Protein AF-A0A285SEW2-F1 (afdb_monomer_lite)

Secondary structure (DSSP, 8-state):
---TT-PPPTTTTTT-------------------------------HHHHHHHHHT----HHHHHHT--TT---PPTTTT--HHHHHHHHHHHHHHHHHHHHHHHHHHHHHHHHHH-------------

Organism: NCBI:txid1123011

Sequence (129 aa):
MNISGIRPSIGFYDQNSIRIRPELSSMSVEETVTDIPEESSSASVTEEDIAAARSNQTFGSYDFATQYKPGTVYDMKGSDSDIKSLDVEKAVSDMEKDSAIHRYQYFVANKATATTETTPVRGTENFSL

Foldseek 3Di:
DDPPPDDDDPCPCVPPPPPPDPDPPPDDDPDDDDDDPPPPPPPPQDPVNVVVVVVPPPDDPVNVVVPDDPPDDDDDDCPVPDPVVVVVVVVVVVVVVVVVVVVVCVVVVVVVVVVVDPDDPDPDDDDDD

Structure (mmCIF, N/CA/C/O backbone):
data_AF-A0A285SEW2-F1
#
_entry.id   AF-A0A285SEW2-F1
#
loop_
_atom_site.group_PDB
_atom_site.id
_atom_site.type_symbol
_atom_site.label_atom_id
_atom_site.label_alt_id
_atom_site.label_comp_id
_atom_site.label_asym_id
_atom_site.label_entity_id
_atom_site.label_seq_id
_atom_site.pdbx_PDB_ins_code
_atom_site.Cartn_x
_atom_site.Cartn_y
_atom_site.Cartn_z
_atom_site.occupancy
_atom_site.B_iso_or_equiv
_atom_site.auth_seq_id
_atom_site.auth_comp_id
_atom_site.auth_asym_id
_atom_site.auth_atom_id
_atom_site.pdbx_PDB_model_num
ATOM 1 N N . MET A 1 1 ? -3.960 -1.250 44.272 1.00 59.59 1 MET A N 1
ATOM 2 C CA . MET A 1 1 ? -4.675 -2.545 44.286 1.00 59.59 1 MET A CA 1
ATOM 3 C C . MET A 1 1 ? -3.655 -3.623 43.947 1.00 59.59 1 MET A C 1
ATOM 5 O O . MET A 1 1 ? -3.054 -3.536 42.886 1.00 59.59 1 MET A O 1
ATOM 9 N N . ASN A 1 2 ? -3.373 -4.553 44.865 1.00 53.94 2 ASN A N 1
ATOM 10 C CA . ASN A 1 2 ? -2.339 -5.578 44.677 1.00 53.94 2 ASN A CA 1
ATOM 11 C C . ASN A 1 2 ? -2.927 -6.762 43.896 1.00 53.94 2 ASN A C 1
ATOM 13 O O . ASN A 1 2 ? -3.696 -7.539 44.446 1.00 53.94 2 ASN A O 1
ATOM 17 N N . ILE A 1 3 ? -2.570 -6.885 42.617 1.00 68.50 3 ILE A N 1
ATOM 18 C CA . ILE A 1 3 ? -3.044 -7.939 41.695 1.00 68.50 3 ILE A CA 1
ATOM 19 C C . ILE A 1 3 ? -2.213 -9.236 41.753 1.00 68.50 3 ILE A C 1
ATOM 21 O O . ILE A 1 3 ? -2.411 -10.151 40.956 1.00 68.50 3 ILE A O 1
ATOM 25 N N . SER A 1 4 ? -1.285 -9.336 42.706 1.00 66.25 4 SER A N 1
ATOM 26 C CA . SER A 1 4 ? -0.469 -10.533 42.924 1.00 66.25 4 SER A CA 1
ATOM 27 C C . SER A 1 4 ? -1.309 -11.608 43.623 1.00 66.25 4 SER A C 1
ATOM 29 O O . SER A 1 4 ? -1.397 -11.642 44.846 1.00 66.25 4 SER A O 1
ATOM 31 N N . GLY A 1 5 ? -2.012 -12.436 42.850 1.00 66.88 5 GLY A N 1
ATOM 32 C CA . GLY A 1 5 ? -2.852 -13.513 43.391 1.00 66.88 5 GLY A CA 1
ATOM 33 C C . GLY A 1 5 ? -3.953 -14.012 42.458 1.00 66.88 5 GLY A C 1
ATOM 34 O O . GLY A 1 5 ? -4.493 -15.093 42.683 1.00 66.88 5 GLY A O 1
ATOM 35 N N . ILE A 1 6 ? -4.264 -13.275 41.388 1.00 75.81 6 ILE A N 1
ATOM 36 C CA . ILE A 1 6 ? -5.240 -13.714 40.386 1.00 75.81 6 ILE A CA 1
ATOM 37 C C . ILE A 1 6 ? -4.548 -14.721 39.463 1.00 75.81 6 ILE A C 1
ATOM 39 O O . ILE A 1 6 ? -3.795 -14.348 38.566 1.00 75.81 6 ILE A O 1
ATOM 43 N N . ARG A 1 7 ? -4.770 -16.016 39.710 1.00 73.00 7 ARG A N 1
ATOM 44 C CA . ARG A 1 7 ? -4.378 -17.068 38.767 1.00 73.00 7 ARG A CA 1
ATOM 45 C C . ARG A 1 7 ? -5.466 -17.202 37.697 1.00 73.00 7 ARG A C 1
ATOM 47 O O . ARG A 1 7 ? -6.644 -17.194 38.056 1.00 73.00 7 ARG A O 1
ATOM 54 N N . PRO A 1 8 ? -5.104 -17.329 36.410 1.00 75.00 8 PRO A N 1
ATOM 55 C CA . PRO A 1 8 ? -6.074 -17.594 35.357 1.00 75.00 8 PRO A CA 1
ATOM 56 C C . PRO A 1 8 ? -6.875 -18.867 35.650 1.00 75.00 8 PRO A C 1
ATOM 58 O O . PRO A 1 8 ? -6.349 -19.812 36.246 1.00 75.00 8 PRO A O 1
ATOM 61 N N . SER A 1 9 ? -8.140 -18.897 35.229 1.00 74.50 9 SER A N 1
ATOM 62 C CA . SER A 1 9 ? -8.964 -20.102 35.311 1.00 74.50 9 SER A CA 1
ATOM 63 C C . SER A 1 9 ? -8.347 -21.232 34.487 1.00 74.50 9 SER A C 1
ATOM 65 O O . SER A 1 9 ? -7.639 -20.996 33.503 1.00 74.50 9 SER A O 1
ATOM 67 N N . ILE A 1 10 ? -8.619 -22.475 34.883 1.00 76.88 10 ILE A N 1
ATOM 68 C CA . ILE A 1 10 ? -8.150 -23.646 34.142 1.00 76.88 10 ILE A CA 1
ATOM 69 C C . ILE A 1 10 ? -8.639 -23.551 32.684 1.00 76.88 10 ILE A C 1
ATOM 71 O O . ILE A 1 10 ? -9.782 -23.165 32.438 1.00 76.88 10 ILE A O 1
ATOM 75 N N . GLY A 1 11 ? -7.744 -23.795 31.727 1.00 70.44 11 GLY A N 1
ATOM 76 C CA . GLY A 1 11 ? -8.019 -23.663 30.293 1.00 70.44 11 GLY A CA 1
ATOM 77 C C . GLY A 1 11 ? -7.914 -22.252 29.692 1.00 70.44 11 GLY A C 1
ATOM 78 O O . GLY A 1 11 ? -8.160 -22.079 28.502 1.00 70.44 11 GLY A O 1
ATOM 79 N N . PHE A 1 12 ? -7.492 -21.232 30.457 1.00 73.81 12 PHE A N 1
ATOM 80 C CA . PHE A 1 12 ? -7.258 -19.871 29.931 1.00 73.81 12 PHE A CA 1
ATOM 81 C C . PHE A 1 12 ? -6.267 -19.832 28.751 1.00 73.81 12 PHE A C 1
ATOM 83 O O . PHE A 1 12 ? -6.384 -18.990 27.865 1.00 73.81 12 PHE A O 1
ATOM 90 N N . TYR A 1 13 ? -5.305 -20.758 28.720 1.00 71.88 13 TYR A N 1
ATOM 91 C CA . TYR A 1 13 ? -4.291 -20.837 27.666 1.00 71.88 13 TYR A CA 1
ATOM 92 C C . TYR A 1 13 ? -4.634 -21.820 26.542 1.00 71.88 13 TYR A C 1
ATOM 94 O O . TYR A 1 13 ? -3.904 -21.867 25.556 1.00 71.88 13 TYR A O 1
ATOM 102 N N . ASP A 1 14 ? -5.742 -22.558 26.635 1.00 71.94 14 ASP A N 1
ATOM 103 C CA . ASP A 1 14 ? -6.083 -23.602 25.656 1.00 71.94 14 ASP A CA 1
ATOM 104 C C . ASP A 1 14 ? -6.421 -23.013 24.278 1.00 71.94 14 ASP A C 1
ATOM 106 O O . ASP A 1 14 ? -6.278 -23.678 23.255 1.00 71.94 14 ASP A O 1
ATOM 110 N N . GLN A 1 15 ? -6.828 -21.741 24.245 1.00 65.94 15 GLN A N 1
ATOM 111 C CA . GLN A 1 15 ? -7.149 -21.003 23.021 1.00 65.94 15 GLN A CA 1
ATOM 112 C C . GLN A 1 15 ? -6.001 -20.106 22.532 1.00 65.94 15 GLN A C 1
ATOM 114 O O . GLN A 1 15 ? -6.142 -19.438 21.510 1.00 65.94 15 GLN A O 1
ATOM 119 N N . ASN A 1 16 ? -4.860 -20.077 23.231 1.00 59.38 16 ASN A N 1
ATOM 120 C CA . ASN A 1 16 ? -3.708 -19.290 22.807 1.00 59.38 16 ASN A CA 1
ATOM 121 C C . ASN A 1 16 ? -2.756 -20.152 21.963 1.00 59.38 16 ASN A C 1
ATOM 123 O O . ASN A 1 16 ? -1.941 -20.914 22.481 1.00 59.38 16 ASN A O 1
ATOM 127 N N . SER A 1 17 ? -2.843 -20.019 20.639 1.00 61.38 17 SER A N 1
ATOM 128 C CA . SER A 1 17 ? -1.965 -20.709 19.685 1.00 61.38 17 SER A CA 1
ATOM 129 C C . SER A 1 17 ? -0.525 -20.184 19.678 1.00 61.38 17 SER A C 1
ATOM 131 O O . SER A 1 17 ? 0.335 -20.776 19.019 1.00 61.38 17 SER A O 1
ATOM 133 N N . ILE A 1 18 ? -0.231 -19.102 20.408 1.00 60.94 18 ILE A N 1
ATOM 134 C CA . ILE A 1 18 ? 1.131 -18.614 20.629 1.00 60.94 18 ILE A CA 1
ATOM 135 C C . ILE A 1 18 ? 1.770 -19.526 21.676 1.00 60.94 18 ILE A C 1
ATOM 137 O O . ILE A 1 18 ? 1.888 -19.204 22.857 1.00 60.94 18 ILE A O 1
ATOM 141 N N . ARG A 1 19 ? 2.163 -20.720 21.230 1.00 58.00 19 ARG A N 1
ATOM 142 C CA . ARG A 1 19 ? 3.075 -21.577 21.980 1.00 58.00 19 ARG A CA 1
ATOM 143 C C . ARG A 1 19 ? 4.309 -20.736 22.275 1.00 58.00 19 ARG A C 1
ATOM 145 O O . ARG A 1 19 ? 5.013 -20.342 21.346 1.00 58.00 19 ARG A O 1
ATOM 152 N N . ILE A 1 20 ? 4.545 -20.456 23.553 1.00 54.81 20 ILE A N 1
ATOM 153 C CA . ILE A 1 20 ? 5.843 -20.019 24.060 1.00 54.81 20 ILE A CA 1
ATOM 154 C C . ILE A 1 20 ? 6.845 -21.027 23.494 1.00 54.81 20 ILE A C 1
ATOM 156 O O . ILE A 1 20 ? 6.838 -22.187 23.896 1.00 54.81 20 ILE A O 1
ATOM 160 N N . ARG A 1 21 ? 7.612 -20.631 22.476 1.00 51.50 21 ARG A N 1
ATOM 161 C CA . ARG A 1 21 ? 8.748 -21.411 21.992 1.00 51.50 21 ARG A CA 1
ATOM 162 C C . ARG A 1 21 ? 9.880 -21.102 22.967 1.00 51.50 21 ARG A C 1
ATOM 164 O O . ARG A 1 21 ? 10.352 -19.966 22.947 1.00 51.50 21 ARG A O 1
ATOM 171 N N . PRO A 1 22 ? 10.289 -22.023 23.851 1.00 54.28 22 PRO A N 1
ATOM 172 C CA . PRO A 1 22 ? 11.596 -21.886 24.457 1.00 54.28 22 PRO A CA 1
ATOM 173 C C . PRO A 1 22 ? 12.620 -22.212 23.359 1.00 54.28 22 PRO A C 1
ATOM 175 O O . PRO A 1 22 ? 12.410 -23.146 22.586 1.00 54.28 22 PRO A O 1
ATOM 178 N N . GLU A 1 23 ? 13.700 -21.439 23.292 1.00 51.62 23 GLU A N 1
ATOM 179 C CA . GLU A 1 23 ? 14.891 -21.717 22.477 1.00 51.62 23 GLU A CA 1
ATOM 180 C C . GLU A 1 23 ? 14.729 -21.546 20.952 1.00 51.62 23 GLU A C 1
ATOM 182 O O . GLU A 1 23 ? 14.587 -22.506 20.195 1.00 51.62 23 GLU A O 1
ATOM 187 N N . LEU A 1 24 ? 14.882 -20.308 20.466 1.00 47.66 24 LEU A N 1
ATOM 188 C CA . LEU A 1 24 ? 15.678 -20.111 19.253 1.00 47.66 24 LEU A CA 1
ATOM 189 C C . LEU A 1 24 ? 17.110 -19.839 19.723 1.00 47.66 24 LEU A C 1
ATOM 191 O O . LEU A 1 24 ? 17.545 -18.698 19.849 1.00 47.66 24 LEU A O 1
ATOM 195 N N . SER A 1 25 ? 17.820 -20.915 20.056 1.00 44.44 25 SER A N 1
ATOM 196 C CA . SER A 1 25 ? 19.275 -20.910 20.095 1.00 44.44 25 SER A CA 1
ATOM 197 C C . SER A 1 25 ? 19.756 -20.405 18.735 1.00 44.44 25 SER A C 1
ATOM 199 O O . SER A 1 25 ? 19.540 -21.072 17.720 1.00 44.44 25 SER A O 1
ATOM 201 N N . SER A 1 26 ? 20.350 -19.215 18.693 1.00 50.78 26 SER A N 1
ATOM 202 C CA . SER A 1 26 ? 20.984 -18.668 17.499 1.00 50.78 26 SER A CA 1
ATOM 203 C C . SER A 1 26 ? 22.195 -19.534 17.146 1.00 50.78 26 SER A C 1
ATOM 205 O O . SER A 1 26 ? 23.314 -19.271 17.585 1.00 50.78 26 SER A O 1
ATOM 207 N N . MET A 1 27 ? 21.966 -20.609 16.391 1.00 39.97 27 MET A N 1
ATOM 208 C CA . MET A 1 27 ? 23.020 -21.231 15.605 1.00 39.97 27 MET A CA 1
ATOM 209 C C . MET A 1 27 ? 23.506 -20.177 14.611 1.00 39.97 27 MET A C 1
ATOM 211 O O . MET A 1 27 ? 22.712 -19.631 13.847 1.00 39.97 27 MET A O 1
ATOM 215 N N . SER A 1 28 ? 24.793 -19.853 14.672 1.00 48.28 28 SER A N 1
ATOM 216 C CA . SER A 1 28 ? 25.477 -19.026 13.686 1.00 48.28 28 SER A CA 1
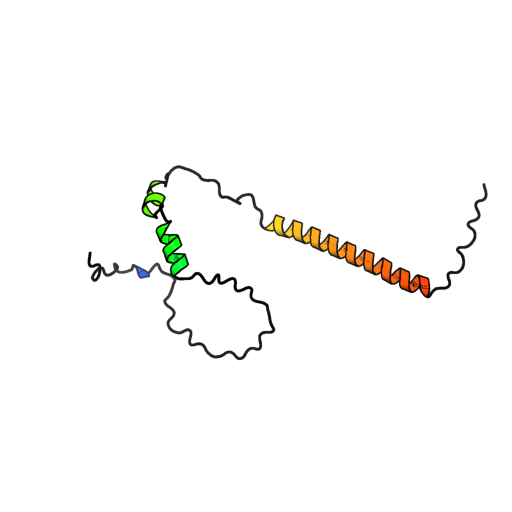ATOM 217 C C . SER A 1 28 ? 25.374 -19.708 12.324 1.00 48.28 28 SER A C 1
ATOM 219 O O . SER A 1 28 ? 25.965 -20.765 12.104 1.00 48.28 28 SER A O 1
ATOM 221 N N . VAL A 1 29 ? 24.575 -19.126 11.435 1.00 44.41 29 VAL A N 1
ATOM 222 C CA . VAL A 1 29 ? 24.550 -19.472 10.018 1.00 44.41 29 VAL A CA 1
ATOM 223 C C . VAL A 1 29 ? 25.512 -18.505 9.334 1.00 44.41 29 VAL A C 1
ATOM 225 O O . VAL A 1 29 ? 25.173 -17.346 9.109 1.00 44.41 29 VAL A O 1
ATOM 228 N N . GLU A 1 30 ? 26.737 -18.958 9.054 1.00 52.31 30 GLU A N 1
ATOM 229 C CA . GLU A 1 30 ? 27.562 -18.340 8.016 1.00 52.31 30 GLU A CA 1
ATOM 230 C C . GLU A 1 30 ? 26.859 -18.550 6.667 1.00 52.31 30 GLU A C 1
ATOM 232 O O . GLU A 1 30 ? 27.036 -19.570 6.003 1.00 52.31 30 GLU A O 1
ATOM 237 N N . GLU A 1 31 ? 26.055 -17.576 6.254 1.00 44.72 31 GLU A N 1
ATOM 238 C CA . GLU A 1 31 ? 25.575 -17.460 4.882 1.00 44.72 31 GLU A CA 1
ATOM 239 C C . GLU A 1 31 ? 25.851 -16.033 4.408 1.00 44.72 31 GLU A C 1
ATOM 241 O O . GLU A 1 31 ? 25.474 -15.044 5.036 1.00 44.72 31 GLU A O 1
ATOM 246 N N . THR A 1 32 ? 26.629 -15.934 3.333 1.00 50.59 32 THR A N 1
ATOM 247 C CA . THR A 1 32 ? 27.079 -14.673 2.745 1.00 50.59 32 THR A CA 1
ATOM 248 C C . THR A 1 32 ? 25.917 -14.034 1.994 1.00 50.59 32 THR A C 1
ATOM 250 O O . THR A 1 32 ? 25.714 -14.270 0.806 1.00 50.59 32 THR A O 1
ATOM 253 N N . VAL A 1 33 ? 25.125 -13.234 2.707 1.00 45.50 33 VAL A N 1
ATOM 254 C CA . VAL A 1 33 ? 24.046 -12.440 2.118 1.00 45.50 33 VAL A CA 1
ATOM 255 C C . VAL A 1 33 ? 24.662 -11.244 1.398 1.00 45.50 33 VAL A C 1
ATOM 257 O O . VAL A 1 33 ? 25.218 -10.337 2.011 1.00 45.50 33 VAL A O 1
ATOM 260 N N . THR A 1 34 ? 24.593 -11.273 0.071 1.00 49.00 34 THR A N 1
ATOM 261 C CA . THR A 1 34 ? 24.818 -10.118 -0.800 1.00 49.00 34 THR A CA 1
ATOM 262 C C . THR A 1 34 ? 23.865 -8.980 -0.434 1.00 49.00 34 THR A C 1
ATOM 264 O O . THR A 1 34 ? 22.660 -9.212 -0.354 1.00 49.00 34 THR A O 1
ATOM 267 N N . ASP A 1 35 ? 24.425 -7.778 -0.252 1.00 50.09 35 ASP A N 1
ATOM 268 C CA . ASP A 1 35 ? 23.765 -6.513 0.099 1.00 50.09 35 ASP A CA 1
ATOM 269 C C . ASP A 1 35 ? 22.397 -6.312 -0.579 1.00 50.09 35 ASP A C 1
ATOM 271 O O . ASP A 1 35 ? 22.297 -5.932 -1.748 1.00 50.09 35 ASP A O 1
ATOM 275 N N . ILE A 1 36 ? 21.333 -6.505 0.197 1.00 50.72 36 ILE A N 1
ATOM 276 C CA . ILE A 1 36 ? 20.038 -5.860 -0.017 1.00 50.72 36 ILE A CA 1
ATOM 277 C C . ILE A 1 36 ? 20.057 -4.648 0.922 1.00 50.72 36 ILE A C 1
ATOM 279 O O . ILE A 1 36 ? 20.294 -4.843 2.116 1.00 50.72 36 ILE A O 1
ATOM 283 N N . PRO A 1 37 ? 19.838 -3.405 0.455 1.00 48.56 37 PRO A N 1
ATOM 284 C CA . PRO A 1 37 ? 19.678 -2.294 1.374 1.00 48.56 37 PRO A CA 1
ATOM 285 C C . PRO A 1 37 ? 18.341 -2.493 2.087 1.00 48.56 37 PRO A C 1
ATOM 287 O O . PRO A 1 37 ? 17.278 -2.190 1.549 1.00 48.56 37 PRO A O 1
ATOM 290 N N . GLU A 1 38 ? 18.388 -3.057 3.290 1.00 51.56 38 GLU A N 1
ATOM 291 C CA . GLU A 1 38 ? 17.265 -2.992 4.208 1.00 51.56 38 GLU A CA 1
ATOM 292 C C . GLU A 1 38 ? 17.090 -1.525 4.603 1.00 51.56 38 GLU A C 1
ATOM 294 O O . GLU A 1 38 ? 17.849 -0.985 5.411 1.00 51.56 38 GLU A O 1
ATOM 299 N N . GLU A 1 39 ? 16.085 -0.855 4.036 1.00 50.28 39 GLU A N 1
ATOM 300 C CA . GLU A 1 39 ? 15.511 0.324 4.678 1.00 50.28 39 GLU A CA 1
ATOM 301 C C . GLU A 1 39 ? 14.846 -0.127 5.984 1.00 50.28 39 GLU A C 1
ATOM 303 O O . GLU A 1 39 ? 13.633 -0.297 6.093 1.00 50.28 39 GLU A O 1
ATOM 308 N N . SER A 1 40 ? 15.668 -0.333 7.010 1.00 50.78 40 SER A N 1
ATOM 309 C CA . SER A 1 40 ? 15.218 -0.383 8.389 1.00 50.78 40 SER A CA 1
ATOM 310 C C . SER A 1 40 ? 14.864 1.042 8.792 1.00 50.78 40 SER A C 1
ATOM 312 O O . SER A 1 40 ? 15.672 1.784 9.352 1.00 50.78 40 SER A O 1
ATOM 314 N N . SER A 1 41 ? 13.640 1.469 8.484 1.00 55.84 41 SER A N 1
ATOM 315 C CA . SER A 1 41 ? 13.073 2.679 9.071 1.00 55.84 41 SER A CA 1
ATOM 316 C C . SER A 1 41 ? 12.677 2.397 10.526 1.00 55.84 41 SER A C 1
ATOM 318 O O . SER A 1 41 ? 11.508 2.493 10.903 1.00 55.84 41 SER A O 1
ATOM 320 N N . SER A 1 42 ? 13.634 2.020 11.375 1.00 56.72 42 SER A N 1
ATOM 321 C CA . SER A 1 42 ? 13.444 2.115 12.816 1.00 56.72 42 SER A CA 1
ATOM 322 C C . SER A 1 42 ? 13.613 3.586 13.177 1.00 56.72 42 SER A C 1
ATOM 324 O O . SER A 1 42 ? 14.728 4.052 13.413 1.00 56.72 42 SER A O 1
ATOM 326 N N . ALA A 1 43 ? 12.519 4.348 13.170 1.00 63.94 43 ALA A N 1
ATOM 327 C CA . ALA A 1 43 ? 12.527 5.655 13.809 1.00 63.94 43 ALA A CA 1
ATOM 328 C C . ALA A 1 43 ? 12.988 5.440 15.260 1.00 63.94 43 ALA A C 1
ATOM 330 O O . ALA A 1 43 ? 12.316 4.752 16.031 1.00 63.94 43 ALA A O 1
ATOM 331 N N . SER A 1 44 ? 14.168 5.950 15.612 1.00 72.06 44 SER A N 1
ATOM 332 C CA . SER A 1 44 ? 14.697 5.878 16.970 1.00 72.06 44 SER A CA 1
ATOM 333 C C . SER A 1 44 ? 13.895 6.843 17.838 1.00 72.06 44 SER A C 1
ATOM 335 O O . SER A 1 44 ? 14.254 8.010 17.976 1.00 72.06 44 SER A O 1
ATOM 337 N N . VAL A 1 45 ? 12.756 6.383 18.351 1.00 79.69 45 VAL A N 1
ATOM 338 C CA . VAL A 1 45 ? 11.926 7.178 19.256 1.00 79.69 45 VAL A CA 1
ATOM 339 C C . VAL A 1 45 ? 12.636 7.241 20.607 1.00 79.69 45 VAL A C 1
ATOM 341 O O . VAL A 1 45 ? 12.895 6.200 21.213 1.00 79.69 45 VAL A O 1
ATOM 344 N N . THR A 1 46 ? 12.982 8.446 21.062 1.00 86.69 46 THR A N 1
ATOM 345 C CA . THR A 1 46 ? 13.631 8.639 22.367 1.00 86.69 46 THR A CA 1
ATOM 346 C C . THR A 1 46 ? 12.609 8.574 23.504 1.00 86.69 46 THR A C 1
ATOM 348 O O . THR A 1 46 ? 11.409 8.766 23.300 1.00 86.69 46 THR A O 1
ATOM 351 N N . GLU A 1 47 ? 13.058 8.280 24.725 1.00 82.31 47 GLU A N 1
ATOM 352 C CA . GLU A 1 47 ? 12.174 8.191 25.896 1.00 82.31 47 GLU A CA 1
ATOM 353 C C . GLU A 1 47 ? 11.506 9.549 26.195 1.00 82.31 47 GLU A C 1
ATOM 355 O O . GLU A 1 47 ? 10.339 9.608 26.595 1.00 82.31 47 GLU A O 1
ATOM 360 N N . GLU A 1 48 ? 12.215 10.646 25.917 1.00 83.19 48 GLU A N 1
ATOM 361 C CA . GLU A 1 48 ? 11.715 12.016 25.981 1.00 83.19 48 GLU A CA 1
ATOM 362 C C . GLU A 1 48 ? 10.588 12.266 24.971 1.00 83.19 48 GLU A C 1
ATOM 364 O O . GLU A 1 48 ? 9.562 12.847 25.337 1.00 83.19 48 GLU A O 1
ATOM 369 N N . ASP A 1 49 ? 10.724 11.775 23.735 1.00 84.38 49 ASP A N 1
ATOM 370 C CA . ASP A 1 49 ? 9.680 11.886 22.707 1.00 84.38 49 ASP A CA 1
ATOM 371 C C . ASP A 1 49 ? 8.415 11.120 23.114 1.00 84.38 49 ASP A C 1
ATOM 373 O O . ASP A 1 49 ? 7.294 11.601 22.935 1.00 84.38 49 ASP A O 1
ATOM 377 N N . ILE A 1 50 ? 8.576 9.944 23.729 1.00 84.00 50 ILE A N 1
ATOM 378 C CA . ILE A 1 50 ? 7.454 9.148 24.241 1.00 84.00 50 ILE A CA 1
ATOM 379 C C . ILE A 1 50 ? 6.774 9.872 25.411 1.00 84.00 50 ILE A C 1
ATOM 381 O O . ILE A 1 50 ? 5.543 9.902 25.494 1.00 84.00 50 ILE A O 1
ATOM 385 N N . ALA A 1 51 ? 7.546 10.459 26.329 1.00 85.06 51 ALA A N 1
ATOM 386 C CA . ALA A 1 51 ? 7.008 11.209 27.461 1.00 85.06 51 ALA A CA 1
ATOM 387 C C . ALA A 1 51 ? 6.252 12.469 27.006 1.00 85.06 51 ALA A C 1
ATOM 389 O O . ALA A 1 51 ? 5.163 12.745 27.515 1.00 85.06 51 ALA A O 1
ATOM 390 N N . ALA A 1 52 ? 6.779 13.185 26.010 1.00 87.38 52 ALA A N 1
ATOM 391 C CA . ALA A 1 52 ? 6.119 14.328 25.389 1.00 87.38 52 ALA A CA 1
ATOM 392 C C . ALA A 1 52 ? 4.858 13.924 24.602 1.00 87.38 52 ALA A C 1
ATOM 394 O O . ALA A 1 52 ? 3.846 14.624 24.634 1.00 87.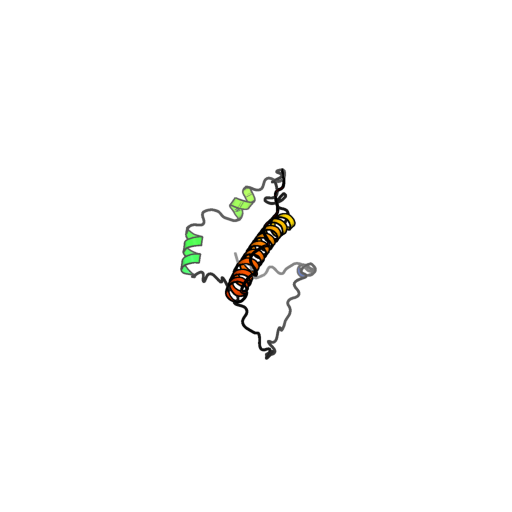38 52 ALA A O 1
ATOM 395 N N . ALA A 1 53 ? 4.865 12.774 23.927 1.00 83.06 53 ALA A N 1
ATOM 396 C CA . ALA A 1 53 ? 3.672 12.249 23.266 1.00 83.06 53 ALA A CA 1
ATOM 397 C C . ALA A 1 53 ? 2.572 11.895 24.283 1.00 83.06 53 ALA A C 1
ATOM 399 O O . ALA A 1 53 ? 1.402 12.217 24.073 1.00 83.06 53 ALA A O 1
ATOM 400 N N . ARG A 1 54 ? 2.945 11.291 25.419 1.00 82.38 54 ARG A N 1
ATOM 401 C CA . ARG A 1 54 ? 2.014 10.951 26.508 1.00 82.38 54 ARG A CA 1
ATOM 402 C C . ARG A 1 54 ? 1.462 12.181 27.223 1.00 82.38 54 ARG A C 1
ATOM 404 O O . ARG A 1 54 ? 0.290 12.178 27.578 1.00 82.38 54 ARG A O 1
ATOM 411 N N . SER A 1 55 ? 2.262 13.229 27.433 1.00 84.12 55 SER A N 1
ATOM 412 C CA . SER A 1 55 ? 1.781 14.454 28.091 1.00 84.12 55 SER A CA 1
ATOM 413 C C . SER A 1 55 ? 0.743 15.204 27.250 1.00 84.12 55 SER A C 1
ATOM 415 O O . SER A 1 55 ? -0.165 15.818 27.803 1.00 84.12 55 SER A O 1
ATOM 417 N N . ASN A 1 56 ? 0.832 15.098 25.923 1.00 82.62 56 ASN A N 1
ATOM 418 C CA . ASN A 1 56 ? -0.138 15.664 24.986 1.00 82.62 56 ASN A CA 1
ATOM 419 C C . ASN A 1 56 ? -1.345 14.742 24.721 1.00 82.62 56 ASN A C 1
ATOM 421 O O . ASN A 1 56 ? -2.278 15.132 24.013 1.00 82.62 56 ASN A O 1
ATOM 425 N N . GLN A 1 57 ? -1.355 13.524 25.275 1.00 83.88 57 GLN A N 1
ATOM 426 C CA . GLN A 1 57 ? -2.441 12.571 25.083 1.00 83.88 57 GLN A CA 1
ATOM 427 C C . GLN A 1 57 ? -3.650 12.951 25.948 1.00 83.88 57 GLN A C 1
ATOM 429 O O . GLN A 1 57 ? -3.728 12.638 27.132 1.00 83.88 57 GLN A O 1
ATOM 434 N N . THR A 1 58 ? -4.629 13.606 25.328 1.00 88.12 58 THR A N 1
ATOM 435 C CA . THR A 1 58 ? -5.896 14.015 25.964 1.00 88.12 58 THR A CA 1
ATOM 436 C C . THR A 1 58 ? -7.025 12.999 25.792 1.00 88.12 58 THR A C 1
ATOM 438 O O . THR A 1 58 ? -8.108 13.191 26.337 1.00 88.12 58 THR A O 1
ATOM 441 N N . PHE A 1 59 ? -6.781 11.924 25.036 1.00 89.88 59 PHE A N 1
ATOM 442 C CA . PHE A 1 59 ? -7.778 10.925 24.671 1.00 89.88 59 PHE A CA 1
ATOM 443 C C . PHE A 1 59 ? -7.280 9.510 24.986 1.00 89.88 59 PHE A C 1
ATOM 445 O O . PHE A 1 59 ? -6.229 9.080 24.493 1.00 89.88 59 PHE A O 1
ATOM 452 N N . GLY A 1 60 ? -8.020 8.801 25.840 1.00 90.88 60 GLY A N 1
ATOM 453 C CA . GLY A 1 60 ? -7.669 7.470 26.326 1.00 90.88 60 GLY A CA 1
ATOM 454 C C . GLY A 1 60 ? -8.474 6.333 25.695 1.00 90.88 60 GLY A C 1
ATOM 455 O O . GLY A 1 60 ? -9.436 6.528 24.954 1.00 90.88 60 GLY A O 1
ATOM 456 N N . SER A 1 61 ? -8.104 5.100 26.047 1.00 89.50 61 SER A N 1
ATOM 457 C CA . SER A 1 61 ? -8.833 3.890 25.638 1.00 89.50 61 SER A CA 1
ATOM 458 C C . SER A 1 61 ? -10.257 3.840 26.198 1.00 89.50 61 SER A C 1
ATOM 460 O O . SER A 1 61 ? -11.168 3.367 25.521 1.00 89.50 61 SER A O 1
ATOM 462 N N . TYR A 1 62 ? -10.459 4.349 27.417 1.00 90.88 62 TYR A N 1
ATOM 463 C CA . TYR A 1 62 ? -11.782 4.469 28.027 1.00 90.88 62 TYR A CA 1
ATOM 464 C C . TYR A 1 62 ? -12.680 5.409 27.216 1.00 90.88 62 TYR A C 1
ATOM 466 O O . TYR A 1 62 ? -13.782 5.019 26.836 1.00 90.88 62 TYR A O 1
ATOM 474 N N . ASP A 1 63 ? -12.180 6.599 26.869 1.00 93.50 63 ASP A N 1
ATOM 475 C CA . ASP A 1 63 ? -12.924 7.575 26.069 1.00 93.50 63 ASP A CA 1
ATOM 476 C C . ASP A 1 63 ? -13.277 7.002 24.691 1.00 93.50 63 ASP A C 1
ATOM 478 O O . ASP A 1 63 ? -14.417 7.129 24.246 1.00 93.50 63 ASP A O 1
ATOM 482 N N . PHE A 1 64 ? -12.347 6.279 24.056 1.00 90.62 64 PHE A N 1
ATOM 483 C CA . PHE A 1 64 ? -12.595 5.571 22.798 1.00 90.62 64 PHE A CA 1
ATOM 484 C C . PHE A 1 64 ? -13.715 4.533 22.912 1.00 90.62 64 PHE A C 1
ATOM 486 O O . PHE A 1 64 ? -14.616 4.499 22.075 1.00 90.62 64 PHE A O 1
ATOM 493 N N . ALA A 1 65 ? -13.710 3.717 23.968 1.00 91.25 65 ALA A N 1
ATOM 494 C CA . ALA A 1 65 ? -14.742 2.706 24.178 1.00 91.25 65 ALA A CA 1
ATOM 495 C C . ALA A 1 65 ? -16.139 3.329 24.347 1.00 91.25 65 ALA A C 1
ATOM 497 O O . ALA A 1 65 ? -17.119 2.764 23.863 1.00 91.25 65 ALA A O 1
ATOM 498 N N . THR A 1 66 ? -16.240 4.513 24.968 1.00 92.12 66 THR A N 1
ATOM 499 C CA . THR A 1 66 ? -17.531 5.214 25.110 1.00 92.12 66 THR A CA 1
ATOM 500 C C . THR A 1 66 ? -18.103 5.728 23.786 1.00 92.12 66 THR A C 1
ATOM 502 O O . THR A 1 66 ? -19.309 5.948 23.684 1.00 92.12 66 THR A O 1
ATOM 505 N N . GLN A 1 67 ? -17.271 5.891 22.754 1.00 90.75 67 GLN A N 1
ATOM 506 C CA . GLN A 1 67 ? -17.710 6.333 21.427 1.00 90.75 67 GLN A CA 1
ATOM 507 C C . GLN A 1 67 ? -18.300 5.202 20.578 1.00 90.75 67 GLN A C 1
ATOM 509 O O . GLN A 1 67 ? -18.903 5.478 19.537 1.00 90.75 67 GLN A O 1
ATOM 514 N N . TYR A 1 68 ? -18.152 3.941 20.999 1.00 88.69 68 TYR A N 1
ATOM 515 C CA . TYR A 1 68 ? -18.653 2.798 20.247 1.00 88.69 68 TYR A CA 1
ATOM 516 C C . TYR A 1 68 ? -20.186 2.791 20.186 1.00 88.69 68 TYR A C 1
ATOM 518 O O . TYR A 1 68 ? -20.876 2.770 21.206 1.00 88.69 68 TYR A O 1
ATOM 526 N N . LYS A 1 69 ? -20.727 2.769 18.964 1.00 90.06 69 LYS A N 1
ATOM 527 C CA . LYS A 1 69 ? -22.165 2.671 18.702 1.00 90.06 69 LYS A CA 1
ATOM 528 C C . LYS A 1 69 ? -22.471 1.289 18.103 1.00 90.06 69 LYS A C 1
ATOM 530 O O . LYS A 1 69 ? -22.173 1.061 16.936 1.00 90.06 69 LYS A O 1
ATOM 535 N N . PRO A 1 70 ? -23.101 0.363 18.849 1.00 86.69 70 PRO A N 1
ATOM 536 C CA . PRO A 1 70 ? -23.243 -1.042 18.441 1.00 86.69 70 PRO A CA 1
ATOM 537 C C . PRO A 1 70 ? -24.156 -1.296 17.224 1.00 86.69 70 PRO A C 1
ATOM 539 O O . PRO A 1 70 ? -24.297 -2.437 16.802 1.00 86.69 70 PRO A O 1
ATOM 542 N N . GLY A 1 71 ? -24.782 -0.262 16.655 1.00 88.69 71 GLY A N 1
ATOM 543 C CA . GLY A 1 71 ? -25.653 -0.364 15.476 1.00 88.69 71 GLY A CA 1
ATOM 544 C C . GLY A 1 71 ? -25.207 0.481 14.283 1.00 88.69 71 GLY A C 1
ATOM 545 O O . GLY A 1 71 ? -25.944 0.583 13.307 1.00 88.69 71 GLY A O 1
ATOM 546 N N . THR A 1 72 ? -24.046 1.131 14.356 1.00 89.06 72 THR A N 1
ATOM 547 C CA . THR A 1 72 ? -23.523 1.910 13.229 1.00 89.06 72 THR A CA 1
ATOM 548 C C . THR A 1 72 ? -22.688 1.020 12.328 1.00 89.06 72 THR A C 1
ATOM 550 O O . THR A 1 72 ? -21.734 0.391 12.785 1.00 89.06 72 THR A O 1
ATOM 553 N N . VAL A 1 73 ? -23.019 1.012 11.042 1.00 87.50 73 VAL A N 1
ATOM 554 C CA . VAL A 1 73 ? -22.151 0.461 10.004 1.00 87.50 73 VAL A CA 1
ATOM 555 C C . VAL A 1 73 ? -21.213 1.578 9.567 1.00 87.50 73 VAL A C 1
ATOM 557 O O . VAL A 1 73 ? -21.666 2.667 9.217 1.00 87.50 73 VAL A O 1
ATOM 560 N N . TYR A 1 74 ? -19.912 1.322 9.643 1.00 84.00 74 TYR A N 1
ATOM 561 C CA . TYR A 1 74 ? -18.893 2.203 9.091 1.00 84.00 74 TYR A CA 1
ATOM 562 C C . TYR A 1 74 ? -18.366 1.565 7.818 1.00 84.00 74 TYR A C 1
ATOM 564 O O . TYR A 1 74 ? -17.988 0.392 7.829 1.00 84.00 74 TYR A O 1
ATOM 572 N N . ASP A 1 75 ? -18.327 2.338 6.739 1.00 87.00 75 ASP A N 1
ATOM 573 C CA . ASP A 1 75 ? -17.745 1.864 5.492 1.00 87.00 75 ASP A CA 1
ATOM 574 C C . ASP A 1 75 ? -16.255 1.583 5.695 1.00 87.00 75 ASP A C 1
ATOM 576 O O . ASP A 1 75 ? -15.512 2.394 6.263 1.00 87.00 75 ASP A O 1
ATOM 580 N N . MET A 1 76 ? -15.803 0.426 5.213 1.00 82.56 76 MET A N 1
ATOM 581 C CA . MET A 1 76 ? -14.381 0.115 5.194 1.00 82.56 76 MET A CA 1
ATOM 582 C C . MET A 1 76 ? -13.683 1.059 4.219 1.00 82.56 76 MET A C 1
ATOM 584 O O . MET A 1 76 ? -13.932 1.032 3.010 1.00 82.56 76 MET A O 1
ATOM 588 N N . LYS A 1 77 ? -12.778 1.889 4.744 1.00 85.44 77 LYS A N 1
ATOM 589 C CA . LYS A 1 77 ? -11.863 2.676 3.915 1.00 85.44 77 LYS A CA 1
ATOM 590 C C . LYS A 1 77 ? -11.028 1.722 3.059 1.00 85.44 77 LYS A C 1
ATOM 592 O O . LYS A 1 77 ? -10.455 0.775 3.586 1.00 85.44 77 LYS A O 1
ATOM 597 N N . GLY A 1 78 ? -10.982 1.976 1.752 1.00 79.81 78 GLY A N 1
ATOM 598 C CA . GLY A 1 78 ? -10.264 1.132 0.793 1.00 79.81 78 GLY A CA 1
ATOM 599 C C . GLY A 1 78 ? -11.012 -0.131 0.357 1.00 79.81 78 GLY A C 1
ATOM 600 O O . GLY A 1 78 ? -10.408 -0.984 -0.278 1.00 79.81 78 GLY A O 1
ATOM 601 N N . SER A 1 79 ? -12.308 -0.262 0.660 1.00 79.19 79 SER A N 1
ATOM 602 C CA . SER A 1 79 ? -13.146 -1.352 0.126 1.00 79.19 79 SER A CA 1
ATOM 603 C C . SER A 1 79 ? -13.181 -1.379 -1.406 1.00 79.19 79 SER A C 1
ATOM 605 O O . SER A 1 79 ? -13.153 -2.457 -1.992 1.00 79.19 79 SER A O 1
ATOM 607 N N . ASP A 1 80 ? -13.155 -0.205 -2.037 1.00 78.56 80 ASP A N 1
ATOM 608 C CA . ASP A 1 80 ? -13.085 -0.056 -3.496 1.00 78.56 80 ASP A CA 1
ATOM 609 C C . ASP A 1 80 ? -11.642 -0.011 -4.035 1.00 78.56 80 ASP A C 1
ATOM 611 O O . ASP A 1 80 ? -11.427 0.098 -5.243 1.00 78.56 80 ASP A O 1
ATOM 615 N N . SER A 1 81 ? -10.632 -0.056 -3.160 1.00 77.44 81 SER A N 1
ATOM 616 C CA . SER A 1 81 ? -9.229 -0.064 -3.575 1.00 77.44 81 SER A CA 1
ATOM 617 C C . SER A 1 81 ? -8.834 -1.481 -3.983 1.00 77.44 81 SER A C 1
ATOM 619 O O . SER A 1 81 ? -8.482 -2.306 -3.143 1.00 77.44 81 SER A O 1
ATOM 621 N N . ASP A 1 82 ? -8.892 -1.773 -5.282 1.00 77.75 82 ASP A N 1
ATOM 622 C CA . ASP A 1 82 ? -8.394 -3.040 -5.812 1.00 77.75 82 ASP A CA 1
ATOM 623 C C . ASP A 1 82 ? -6.859 -3.038 -5.815 1.00 77.75 82 ASP A C 1
ATOM 625 O O . ASP A 1 82 ? -6.209 -2.211 -6.460 1.00 77.75 82 ASP A O 1
ATOM 629 N N . ILE A 1 83 ? -6.257 -4.000 -5.114 1.00 73.31 83 ILE A N 1
ATOM 630 C CA . ILE A 1 83 ? -4.802 -4.192 -5.127 1.00 73.31 83 ILE A CA 1
ATOM 631 C C . ILE A 1 83 ? -4.287 -4.438 -6.552 1.00 73.31 83 ILE A C 1
ATOM 633 O O . ILE A 1 83 ? -3.181 -4.031 -6.892 1.00 73.31 83 ILE A O 1
ATOM 637 N N . LYS A 1 84 ? -5.117 -5.026 -7.422 1.00 73.50 84 LYS A N 1
ATOM 638 C CA . LYS A 1 84 ? -4.745 -5.316 -8.808 1.00 73.50 84 LYS A CA 1
ATOM 639 C C . LYS A 1 84 ? -4.700 -4.066 -9.678 1.00 73.50 84 LYS A C 1
ATOM 641 O O . LYS A 1 84 ? -3.908 -4.028 -10.613 1.00 73.50 84 LYS A O 1
ATOM 646 N N . SER A 1 85 ? -5.516 -3.044 -9.402 1.00 69.31 85 SER A N 1
ATOM 647 C CA . SER A 1 85 ? -5.475 -1.810 -10.199 1.00 69.31 85 SER A CA 1
ATOM 648 C C . SER A 1 85 ? -4.185 -1.022 -9.973 1.00 69.31 85 SER A C 1
ATOM 650 O O . SER A 1 85 ? -3.699 -0.387 -10.906 1.00 69.31 85 SER A O 1
ATOM 652 N N . LEU A 1 86 ? -3.597 -1.121 -8.774 1.00 66.69 86 LEU A N 1
ATOM 653 C CA . LEU A 1 86 ? -2.295 -0.521 -8.475 1.00 66.69 86 LEU A CA 1
ATOM 654 C C . LEU A 1 86 ? -1.175 -1.156 -9.319 1.00 66.69 86 LEU A C 1
ATOM 656 O O . LEU A 1 86 ? -0.345 -0.449 -9.892 1.00 66.69 86 LEU A O 1
ATOM 660 N N . ASP A 1 87 ? -1.193 -2.484 -9.456 1.00 78.31 87 ASP A N 1
ATOM 661 C CA . ASP A 1 87 ? -0.211 -3.210 -10.268 1.00 78.31 87 ASP A CA 1
ATOM 662 C C . ASP A 1 87 ? -0.366 -2.915 -11.768 1.00 78.31 87 ASP A C 1
ATOM 664 O O . ASP A 1 87 ? 0.626 -2.874 -12.497 1.00 78.31 87 ASP A O 1
ATOM 668 N N . VAL A 1 88 ? -1.593 -2.660 -12.239 1.00 84.94 88 VAL A N 1
ATOM 669 C CA . VAL A 1 88 ? -1.869 -2.337 -13.649 1.00 84.94 88 VAL A CA 1
ATOM 670 C C . VAL A 1 88 ? -1.301 -0.975 -14.038 1.00 84.94 88 VAL A C 1
ATOM 672 O O . VAL A 1 88 ? -0.645 -0.876 -15.073 1.00 84.94 88 VAL A O 1
ATOM 675 N N . GLU A 1 89 ? -1.508 0.066 -13.228 1.00 85.69 89 GLU A N 1
ATOM 676 C CA . GLU A 1 89 ? -0.972 1.402 -13.526 1.00 85.69 89 GLU A CA 1
ATOM 677 C C . GLU A 1 89 ? 0.561 1.375 -13.615 1.00 85.69 89 GLU A C 1
ATOM 679 O O . GLU A 1 89 ? 1.153 1.894 -14.567 1.00 85.69 89 GLU A O 1
ATOM 684 N N . LYS A 1 90 ? 1.209 0.676 -12.674 1.00 88.50 90 LYS A N 1
ATOM 685 C CA . LYS A 1 90 ? 2.660 0.487 -12.694 1.00 88.50 90 LYS A CA 1
ATOM 686 C C . LYS A 1 90 ? 3.117 -0.318 -13.912 1.00 88.50 90 LYS A C 1
ATOM 688 O O . LYS A 1 90 ? 4.084 0.076 -14.562 1.00 88.50 90 LYS A O 1
ATOM 693 N N . ALA A 1 91 ? 2.427 -1.408 -14.250 1.00 87.69 91 ALA A N 1
ATOM 694 C CA . ALA A 1 91 ? 2.761 -2.230 -15.411 1.00 87.69 91 ALA A CA 1
ATOM 695 C C . ALA A 1 91 ? 2.664 -1.442 -16.729 1.00 87.69 91 ALA A C 1
ATOM 697 O O . ALA A 1 91 ? 3.536 -1.575 -17.589 1.00 87.69 91 ALA A O 1
ATOM 698 N N . VAL A 1 92 ? 1.647 -0.586 -16.877 1.00 90.81 92 VAL A N 1
ATOM 699 C CA . VAL A 1 92 ? 1.512 0.297 -18.046 1.00 90.81 92 VAL A CA 1
ATOM 700 C C . VAL A 1 92 ? 2.654 1.313 -18.087 1.00 90.81 92 VAL A C 1
ATOM 702 O O . VAL A 1 92 ? 3.294 1.458 -19.128 1.00 90.81 92 VAL A O 1
ATOM 705 N N . SER A 1 93 ? 2.968 1.961 -16.961 1.00 93.12 93 SER A N 1
ATOM 706 C CA . SER A 1 93 ? 4.079 2.920 -16.882 1.00 93.12 93 SER A CA 1
ATOM 707 C C . SER A 1 93 ? 5.431 2.286 -17.226 1.00 93.12 93 SER A C 1
ATOM 709 O O . SER A 1 93 ? 6.231 2.878 -17.953 1.00 93.12 93 SER A O 1
ATOM 711 N N . ASP A 1 94 ? 5.701 1.075 -16.738 1.00 94.44 94 ASP A N 1
ATOM 712 C CA . ASP A 1 94 ? 6.955 0.375 -17.017 1.00 94.44 94 ASP A CA 1
ATOM 713 C C . ASP A 1 94 ? 7.048 -0.041 -18.497 1.00 94.44 94 ASP A C 1
ATOM 715 O O . ASP A 1 94 ? 8.081 0.175 -19.131 1.00 94.44 94 ASP A O 1
ATOM 719 N N . MET A 1 95 ? 5.943 -0.488 -19.104 1.00 95.25 95 MET A N 1
ATOM 720 C CA . MET A 1 95 ? 5.883 -0.760 -20.545 1.00 95.25 95 MET A CA 1
ATOM 721 C C . MET A 1 95 ? 6.123 0.505 -21.394 1.00 95.25 95 MET A C 1
ATOM 723 O O . MET A 1 95 ? 6.800 0.453 -22.426 1.00 95.25 95 MET A O 1
ATOM 727 N N . GLU A 1 96 ? 5.601 1.662 -20.978 1.00 95.50 96 GLU A N 1
ATOM 728 C CA . GLU A 1 96 ? 5.860 2.936 -21.655 1.00 95.50 96 GLU A CA 1
ATOM 729 C C . GLU A 1 96 ? 7.341 3.328 -21.590 1.00 95.50 96 GLU A C 1
ATOM 731 O O . GLU A 1 96 ? 7.906 3.740 -22.613 1.00 95.50 96 GLU A O 1
ATOM 736 N N . LYS A 1 97 ? 7.994 3.155 -20.432 1.00 96.75 97 LYS A N 1
ATOM 737 C CA . LYS A 1 97 ? 9.442 3.378 -20.279 1.00 96.75 97 LYS A CA 1
ATOM 738 C C . LYS A 1 97 ? 10.237 2.459 -21.196 1.00 96.75 97 LYS A C 1
ATOM 740 O O . LYS A 1 97 ? 11.101 2.944 -21.928 1.00 96.75 97 LYS A O 1
ATOM 745 N N . ASP A 1 98 ? 9.898 1.174 -21.234 1.00 96.38 98 ASP A N 1
ATOM 746 C CA . ASP A 1 98 ? 10.541 0.217 -22.131 1.00 96.38 98 ASP A CA 1
ATOM 747 C C . ASP A 1 98 ? 10.381 0.654 -23.591 1.00 96.38 98 ASP A C 1
ATOM 749 O O . ASP A 1 98 ? 11.356 0.685 -24.343 1.00 96.38 98 ASP A O 1
ATOM 753 N N . SER A 1 99 ? 9.191 1.102 -24.007 1.00 95.00 99 SER A N 1
ATOM 754 C CA . SER A 1 99 ? 8.967 1.619 -25.366 1.00 95.00 99 SER A CA 1
ATOM 755 C C . SER A 1 99 ? 9.846 2.836 -25.697 1.00 95.00 99 SER A C 1
ATOM 757 O O . SER A 1 99 ? 10.303 3.005 -26.832 1.00 95.00 99 SER A O 1
ATOM 759 N N . ALA A 1 100 ? 10.084 3.716 -24.721 1.00 95.56 100 ALA A N 1
ATOM 760 C CA . ALA A 1 100 ? 10.938 4.884 -24.887 1.00 95.56 100 ALA A CA 1
ATOM 761 C C . ALA A 1 100 ? 12.408 4.468 -25.033 1.00 95.56 100 ALA A C 1
ATOM 763 O O . ALA A 1 100 ? 13.095 4.967 -25.928 1.00 95.56 100 ALA A O 1
ATOM 764 N N . ILE A 1 101 ? 12.859 3.500 -24.230 1.00 95.31 101 ILE A N 1
ATOM 765 C CA . ILE A 1 101 ? 14.205 2.924 -24.318 1.00 95.31 101 ILE A CA 1
ATOM 766 C C . ILE A 1 101 ? 14.432 2.295 -25.699 1.00 95.31 101 ILE A C 1
ATOM 768 O O . ILE A 1 101 ? 15.432 2.605 -26.347 1.00 95.31 101 ILE A O 1
ATOM 772 N N . HIS A 1 102 ? 13.491 1.492 -26.204 1.00 93.94 102 HIS A N 1
ATOM 773 C CA . HIS A 1 102 ? 13.601 0.878 -27.534 1.00 93.94 102 HIS A CA 1
ATOM 774 C C . HIS A 1 102 ? 13.692 1.925 -28.656 1.00 93.94 102 HIS A C 1
ATOM 776 O O . HIS A 1 102 ? 14.528 1.810 -29.555 1.00 93.94 102 HIS A O 1
ATOM 782 N N . ARG A 1 103 ? 12.876 2.988 -28.596 1.00 92.69 103 ARG A N 1
ATOM 783 C CA . ARG A 1 103 ? 12.935 4.096 -29.568 1.00 92.69 103 ARG A CA 1
ATOM 784 C C . ARG A 1 103 ? 14.278 4.820 -29.532 1.00 92.69 103 ARG A C 1
ATOM 786 O O . ARG A 1 103 ? 14.826 5.148 -30.584 1.00 92.69 103 ARG A O 1
ATOM 793 N N . TYR A 1 104 ? 14.822 5.044 -28.339 1.00 94.31 104 TYR A N 1
ATOM 794 C CA . TYR A 1 104 ? 16.133 5.661 -28.179 1.00 94.31 104 TYR A CA 1
ATOM 795 C C . TYR A 1 104 ? 17.252 4.779 -28.747 1.00 94.31 104 TYR A C 1
ATOM 797 O O . TYR A 1 104 ? 18.090 5.268 -29.503 1.00 94.31 104 TYR A O 1
ATOM 805 N N . GLN A 1 105 ? 17.240 3.477 -28.448 1.00 91.38 105 GLN A N 1
ATOM 806 C CA . GLN A 1 105 ? 18.208 2.524 -28.994 1.00 91.38 105 GLN A CA 1
ATOM 807 C C . GLN A 1 105 ? 18.177 2.502 -30.522 1.00 91.38 105 GLN A C 1
ATOM 809 O O . GLN A 1 105 ? 19.231 2.592 -31.145 1.00 91.38 105 GLN A O 1
ATOM 814 N N . TYR A 1 106 ? 16.986 2.466 -31.127 1.00 91.00 106 TYR A N 1
ATOM 815 C CA . TYR A 1 106 ? 16.831 2.551 -32.580 1.00 91.00 106 TYR A CA 1
ATOM 816 C C . TYR A 1 106 ? 17.451 3.835 -33.144 1.00 91.00 106 TYR A C 1
ATOM 818 O O . TYR A 1 106 ? 18.216 3.788 -34.104 1.00 91.00 106 TYR A O 1
ATOM 826 N N . PHE A 1 107 ? 17.177 4.987 -32.526 1.00 90.25 107 PHE A N 1
ATOM 827 C CA . PHE A 1 107 ? 17.734 6.264 -32.969 1.00 90.25 107 PHE A CA 1
ATOM 828 C C . PHE A 1 107 ? 19.268 6.304 -32.880 1.00 90.25 107 PHE A C 1
ATOM 830 O O . PHE A 1 107 ? 19.934 6.706 -33.835 1.00 90.25 107 PHE A O 1
ATOM 837 N N . VAL A 1 108 ? 19.843 5.869 -31.757 1.00 90.50 108 VAL A N 1
ATOM 838 C CA . VAL A 1 108 ? 21.299 5.860 -31.551 1.00 90.50 108 VAL A CA 1
ATOM 839 C C . VAL A 1 108 ? 21.986 4.855 -32.473 1.00 90.50 108 VAL A C 1
ATOM 841 O O . VAL A 1 108 ? 22.982 5.202 -33.109 1.00 90.50 108 VAL A O 1
ATOM 844 N N . ALA A 1 109 ? 21.444 3.640 -32.588 1.00 82.06 109 ALA A N 1
ATOM 845 C CA . ALA A 1 109 ? 21.974 2.606 -33.471 1.00 82.06 109 ALA A CA 1
ATOM 846 C C . ALA A 1 109 ? 21.946 3.056 -34.938 1.00 82.06 109 ALA A C 1
ATOM 848 O O . ALA A 1 109 ? 22.950 2.938 -35.636 1.00 82.06 109 ALA A O 1
ATOM 849 N N . ASN A 1 110 ? 20.848 3.670 -35.387 1.00 74.56 110 ASN A N 1
ATOM 850 C CA . ASN A 1 110 ? 20.734 4.144 -36.765 1.00 74.56 110 ASN A CA 1
ATOM 851 C C . ASN A 1 110 ? 21.592 5.375 -37.061 1.00 74.56 110 ASN A C 1
ATOM 853 O O . ASN A 1 110 ? 22.047 5.559 -38.186 1.00 74.56 110 ASN A O 1
ATOM 857 N N . LYS A 1 111 ? 21.850 6.229 -36.066 1.00 67.62 111 LYS A N 1
ATOM 858 C CA . LYS A 1 111 ? 22.805 7.334 -36.215 1.00 67.62 111 LYS A CA 1
ATOM 859 C C . LYS A 1 111 ? 24.237 6.812 -36.397 1.00 67.62 111 LYS A C 1
ATOM 861 O O . LYS A 1 111 ? 25.009 7.394 -37.161 1.00 67.62 111 LYS A O 1
ATOM 866 N N . ALA A 1 112 ? 24.585 5.714 -35.724 1.00 60.00 112 ALA A N 1
ATOM 867 C CA . ALA A 1 112 ? 25.888 5.071 -35.872 1.00 60.00 112 ALA A CA 1
ATOM 868 C C . ALA A 1 112 ? 26.056 4.421 -37.259 1.00 60.00 112 ALA A C 1
ATOM 870 O O . ALA A 1 112 ? 27.089 4.631 -37.897 1.00 60.00 112 ALA A O 1
ATOM 871 N N . THR A 1 113 ? 25.032 3.725 -37.770 1.00 56.50 113 THR A N 1
ATOM 872 C CA . THR A 1 113 ? 25.061 3.108 -39.112 1.00 56.50 113 THR A CA 1
ATOM 873 C C . THR A 1 113 ? 24.999 4.138 -40.243 1.00 56.50 113 THR A C 1
ATOM 875 O O . THR A 1 113 ? 25.719 4.005 -41.229 1.00 56.50 113 THR A O 1
ATOM 878 N N . ALA A 1 114 ? 24.259 5.240 -40.081 1.00 55.81 114 ALA A N 1
ATOM 879 C CA . ALA A 1 114 ? 24.234 6.337 -41.058 1.00 55.81 114 ALA A CA 1
ATOM 880 C C . ALA A 1 114 ? 25.582 7.073 -41.203 1.00 55.81 114 ALA A C 1
ATOM 882 O O . ALA A 1 114 ? 25.811 7.739 -42.208 1.00 55.81 114 ALA A O 1
ATOM 883 N N . THR A 1 115 ? 26.481 6.963 -40.217 1.00 53.09 115 THR A N 1
ATOM 884 C CA . THR A 1 115 ? 27.833 7.549 -40.297 1.00 53.09 115 THR A CA 1
ATOM 885 C C . THR A 1 115 ? 28.836 6.593 -40.961 1.00 53.09 115 THR A C 1
ATOM 887 O O . THR A 1 115 ? 29.887 7.031 -41.420 1.00 53.09 115 THR A O 1
ATOM 890 N N . THR A 1 116 ? 28.522 5.293 -41.036 1.00 52.59 116 THR A N 1
ATOM 891 C CA . THR A 1 116 ? 29.394 4.266 -41.636 1.00 52.59 116 THR A CA 1
ATOM 892 C C . THR A 1 116 ? 28.962 3.815 -43.029 1.00 52.59 116 THR A C 1
ATOM 894 O O . THR A 1 116 ? 29.801 3.306 -43.769 1.00 52.59 116 THR A O 1
ATOM 897 N N . GLU A 1 117 ? 27.714 4.049 -43.438 1.00 49.66 117 GLU A N 1
ATOM 898 C CA . GLU A 1 117 ? 27.263 3.715 -44.790 1.00 49.66 117 GLU A CA 1
ATOM 899 C C . GLU A 1 117 ? 27.231 4.939 -45.711 1.00 49.66 117 GLU A C 1
ATOM 901 O O . GLU A 1 117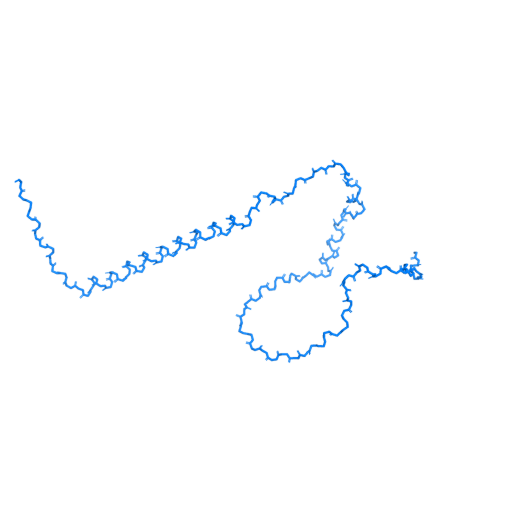 ? 26.369 5.814 -45.624 1.00 49.66 117 GLU A O 1
ATOM 906 N N . THR A 1 118 ? 28.166 4.967 -46.664 1.00 50.03 118 THR A N 1
ATOM 907 C CA . THR A 1 118 ? 27.995 5.662 -47.942 1.00 50.03 118 THR A CA 1
ATOM 908 C C . THR A 1 118 ? 26.705 5.161 -48.593 1.00 50.03 118 THR A C 1
ATOM 910 O O . THR A 1 118 ? 26.682 4.100 -49.217 1.00 50.03 118 THR A O 1
ATOM 913 N N . THR A 1 119 ? 25.611 5.895 -48.428 1.00 49.34 119 THR A N 1
ATOM 914 C CA . THR A 1 119 ? 24.340 5.568 -49.075 1.00 49.34 119 THR A CA 1
ATOM 915 C C . THR A 1 119 ? 24.474 5.771 -50.589 1.00 49.34 119 THR A C 1
ATOM 917 O O . THR A 1 119 ? 24.848 6.866 -51.021 1.00 49.34 119 THR A O 1
ATOM 920 N N . PRO A 1 120 ? 24.173 4.771 -51.444 1.00 51.03 120 PRO A N 1
ATOM 921 C CA . PRO A 1 120 ? 23.886 5.061 -52.837 1.00 51.03 120 PRO A CA 1
ATOM 922 C C . PRO A 1 120 ? 22.621 5.920 -52.867 1.00 51.03 120 PRO A C 1
ATOM 924 O O . PRO A 1 120 ? 21.583 5.558 -52.311 1.00 51.03 120 PRO A O 1
ATOM 927 N N . VAL A 1 121 ? 22.754 7.093 -53.483 1.00 50.22 121 VAL A N 1
ATOM 928 C CA . VAL A 1 121 ? 21.686 8.048 -53.781 1.00 50.22 121 VAL A CA 1
ATOM 929 C C . VAL A 1 121 ? 20.430 7.287 -54.207 1.00 50.22 121 VAL A C 1
ATOM 931 O O . VAL A 1 121 ? 20.454 6.543 -55.188 1.00 50.22 121 VAL A O 1
ATOM 934 N N . ARG A 1 122 ? 19.345 7.456 -53.442 1.00 58.00 122 ARG A N 1
ATOM 935 C CA . ARG A 1 122 ? 18.009 6.929 -53.742 1.00 58.00 122 ARG A CA 1
ATOM 936 C C . ARG A 1 122 ? 17.698 7.264 -55.206 1.00 58.00 122 ARG A C 1
ATOM 938 O O . ARG A 1 122 ? 17.656 8.441 -55.562 1.00 58.00 122 ARG A O 1
ATOM 945 N N . GLY A 1 123 ? 17.590 6.234 -56.048 1.00 55.59 123 GLY A N 1
ATOM 946 C CA . GLY A 1 123 ? 17.394 6.385 -57.489 1.00 55.59 123 GLY A CA 1
ATOM 947 C C . GLY A 1 123 ? 16.214 7.304 -57.785 1.00 55.59 123 GLY A C 1
ATOM 948 O O . GLY A 1 123 ? 15.186 7.228 -57.116 1.00 55.59 123 GLY A O 1
ATOM 949 N N . THR A 1 124 ? 16.400 8.191 -58.760 1.00 55.12 124 THR A N 1
ATOM 950 C CA . THR A 1 124 ? 15.408 9.147 -59.259 1.00 55.12 124 THR A CA 1
ATOM 951 C C . THR A 1 124 ? 14.043 8.480 -59.440 1.00 55.12 124 THR A C 1
ATOM 953 O O . THR A 1 124 ? 13.865 7.661 -60.344 1.00 55.12 124 THR A O 1
ATOM 956 N N . GLU A 1 125 ? 13.083 8.813 -58.578 1.00 57.91 125 GLU A N 1
ATOM 957 C CA . GLU A 1 125 ? 11.689 8.408 -58.747 1.00 57.91 125 GLU A CA 1
ATOM 958 C C . GLU A 1 125 ? 11.148 9.138 -59.990 1.00 57.91 125 GLU A C 1
ATOM 960 O O . GLU A 1 125 ? 10.999 10.360 -60.005 1.00 57.91 125 GLU A O 1
ATOM 965 N N . ASN A 1 126 ? 10.942 8.390 -61.078 1.00 58.84 126 ASN A N 1
ATOM 966 C CA . ASN A 1 126 ? 10.374 8.903 -62.322 1.00 58.84 126 ASN A CA 1
ATOM 967 C C . ASN A 1 126 ? 8.879 9.186 -62.122 1.00 58.84 126 ASN A C 1
ATOM 969 O O . ASN A 1 126 ? 8.051 8.285 -62.241 1.00 58.84 126 ASN A O 1
ATOM 973 N N . PHE A 1 127 ? 8.530 10.443 -61.857 1.00 62.72 127 PHE A N 1
ATOM 974 C CA . PHE A 1 127 ? 7.158 10.934 -61.972 1.00 62.72 127 PHE A CA 1
ATOM 975 C C . PHE A 1 127 ? 6.881 11.301 -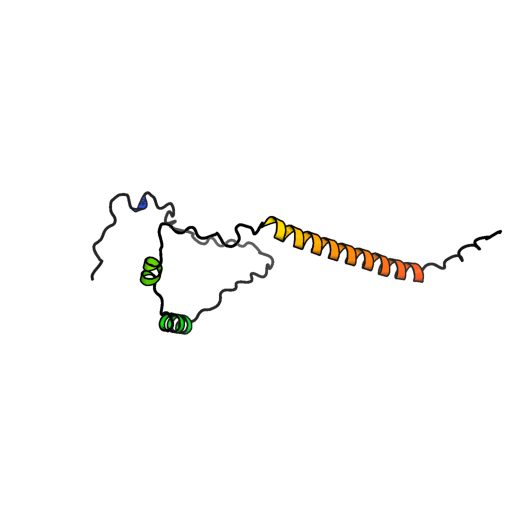63.436 1.00 62.72 127 PHE A C 1
ATOM 977 O O . PHE A 1 127 ? 7.131 12.429 -63.856 1.00 62.72 127 PHE A O 1
ATOM 984 N N . SER A 1 128 ? 6.392 10.343 -64.227 1.00 61.06 128 SER A N 1
ATOM 985 C CA . SER A 1 128 ? 5.689 10.685 -65.469 1.00 61.06 128 SER A CA 1
ATOM 986 C C . SER A 1 128 ? 4.239 11.015 -65.131 1.00 61.06 128 SER A C 1
ATOM 988 O O . SER A 1 128 ? 3.586 10.234 -64.438 1.00 61.06 128 SER A O 1
ATOM 990 N N . LEU A 1 129 ? 3.790 12.177 -65.616 1.00 53.78 129 LEU A N 1
ATOM 991 C CA . LEU A 1 129 ? 2.401 12.653 -65.615 1.00 53.78 129 LEU A CA 1
ATOM 992 C C . LEU A 1 129 ? 1.477 11.721 -66.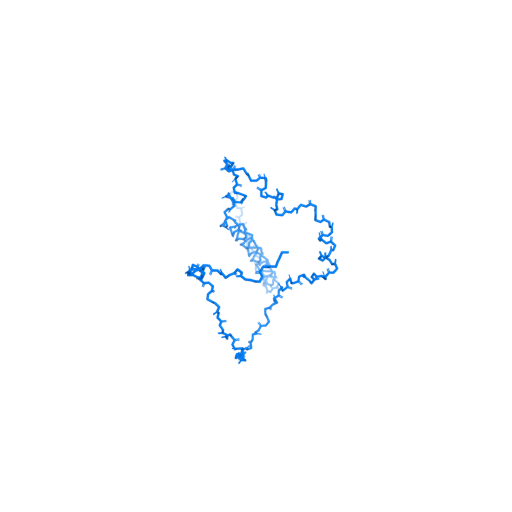406 1.00 53.78 129 LEU A C 1
ATOM 994 O O . LEU A 1 129 ? 1.964 11.129 -67.400 1.00 53.78 129 LEU A O 1
#

pLDDT: mean 72.39, std 16.59, range [39.97, 96.75]

Radius of gyration: 33.98 Å; chains: 1; bounding 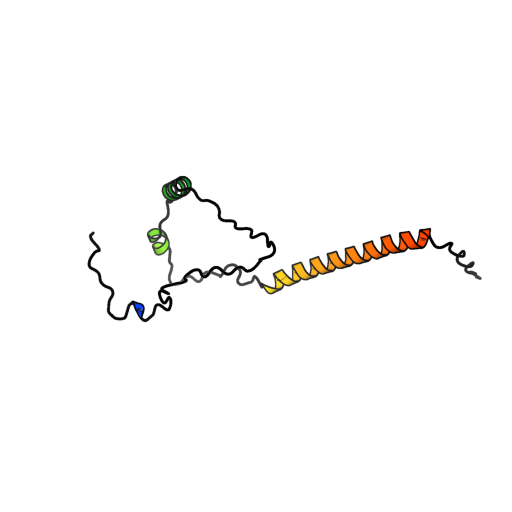box: 55×39×110 Å